Protein AF-F3KCN8-F1 (afdb_monomer_lite)

Foldseek 3Di:
DLVVLQVCCQVPVLVSLLVHQPFDPPQDDDDCVQDPCVLQPPADPPPRSSSSSLVCVLVVHNDDDDSDDPDDDDDDPPDPCPDLVNLVSQLVVLVVSLVSDPDPVSNVSSLQVNLVSLCVNLVVCVVVVNLVSNVVSNVSSVPDPNSCVCVVVVVSSD

Radius of gyration: 17.58 Å; chains: 1; bounding box: 43×34×42 Å

Sequence (158 aa):
MHESLSYSCQEKPLTALLVQNWLASCGGLFKNSSVGADFFIDVPKYFEWSWVAFKLCSAKKKLRFLDDATFKVNDTDGSLSKDRENTEAFIDFTTRMLEHSEDLGIQSGLKNRLGAAYHAAADQALQEGEKRRAWYYHLRSLNTFSNFKFLPFTRYLF

pLDDT: mean 88.45, std 11.95, range [44.38, 97.44]

Structure (mmCIF, N/CA/C/O backbone):
data_AF-F3KCN8-F1
#
_entry.id   AF-F3KCN8-F1
#
loop_
_atom_site.group_PD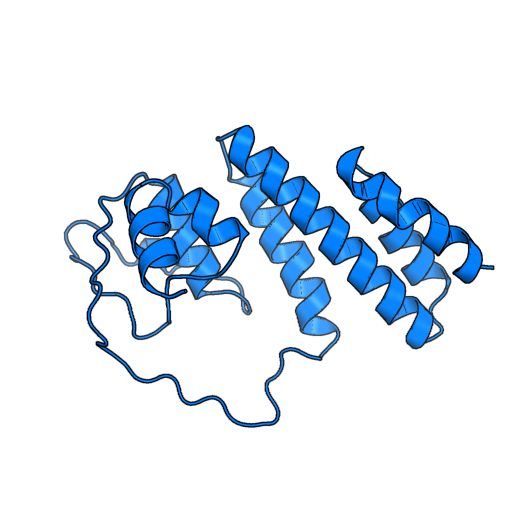B
_atom_site.id
_atom_site.type_symbol
_atom_site.label_atom_id
_atom_site.label_alt_id
_atom_site.label_comp_id
_atom_site.label_asym_id
_atom_site.label_entity_id
_atom_site.label_seq_id
_atom_site.pdbx_PDB_ins_code
_atom_site.Cartn_x
_atom_site.Cartn_y
_atom_site.Cartn_z
_atom_site.occupancy
_atom_site.B_iso_or_equiv
_atom_site.auth_seq_id
_atom_site.auth_comp_id
_atom_site.auth_asym_id
_atom_site.auth_atom_id
_atom_site.pdbx_PDB_model_num
ATOM 1 N N . MET A 1 1 ? -8.338 -22.095 5.655 1.00 45.69 1 MET A N 1
ATOM 2 C CA . MET A 1 1 ? -7.565 -20.837 5.511 1.00 45.69 1 MET A CA 1
ATOM 3 C C . MET A 1 1 ? -8.382 -19.580 5.870 1.00 45.69 1 MET A C 1
ATOM 5 O O . MET A 1 1 ? -7.791 -18.514 5.942 1.00 45.69 1 MET A O 1
ATOM 9 N N . HIS A 1 2 ? -9.700 -19.678 6.130 1.00 44.66 2 HIS A N 1
ATOM 10 C CA . HIS A 1 2 ? -10.549 -18.526 6.488 1.00 44.66 2 HIS A CA 1
ATOM 11 C C . HIS A 1 2 ? -10.437 -18.085 7.966 1.00 44.66 2 HIS A C 1
ATOM 13 O O . HIS A 1 2 ? -10.295 -16.891 8.213 1.00 44.66 2 HIS A O 1
ATOM 19 N N . GLU A 1 3 ? -10.372 -19.014 8.931 1.00 44.38 3 GLU A N 1
ATOM 20 C CA . GLU A 1 3 ? -10.266 -18.680 10.372 1.00 44.38 3 GLU A CA 1
ATOM 21 C C . GLU A 1 3 ? -9.037 -17.820 10.724 1.00 44.38 3 GLU A C 1
ATOM 23 O O . GLU A 1 3 ? -9.105 -16.928 11.569 1.00 44.38 3 GLU A O 1
ATOM 28 N N . SER A 1 4 ? -7.903 -18.034 10.047 1.00 56.12 4 SER A N 1
ATOM 29 C CA . SER A 1 4 ? -6.649 -17.333 10.360 1.00 56.12 4 SER A CA 1
ATOM 30 C C . SER A 1 4 ? -6.656 -15.849 9.976 1.00 56.12 4 SER A C 1
ATOM 32 O O . SER A 1 4 ? -5.943 -15.053 10.586 1.00 56.12 4 SER A O 1
ATOM 34 N N . LEU A 1 5 ? -7.445 -15.461 8.969 1.00 57.97 5 LEU A N 1
ATOM 35 C CA . LEU A 1 5 ? -7.530 -14.070 8.510 1.00 57.97 5 LEU A CA 1
ATOM 36 C C . LEU A 1 5 ? -8.434 -13.229 9.418 1.00 57.97 5 LEU A C 1
ATOM 38 O O . LEU A 1 5 ? -8.079 -12.094 9.733 1.00 57.97 5 LEU A O 1
ATOM 42 N N . SER A 1 6 ? -9.549 -13.797 9.887 1.00 59.38 6 SER A N 1
ATOM 43 C CA . SER A 1 6 ? -10.501 -13.121 10.780 1.00 59.38 6 SER A CA 1
ATOM 44 C C . SER A 1 6 ? -9.851 -12.743 12.119 1.00 59.38 6 SER A C 1
ATOM 46 O O . SER A 1 6 ? -9.880 -11.579 12.534 1.00 59.38 6 SER A O 1
ATOM 48 N N . TYR A 1 7 ? -9.125 -13.689 12.729 1.00 58.56 7 TYR A N 1
ATOM 49 C CA . TYR A 1 7 ? -8.406 -13.462 13.987 1.00 58.56 7 TYR A CA 1
ATOM 50 C C . TYR A 1 7 ? -7.289 -12.412 13.837 1.00 58.56 7 TYR A C 1
ATOM 52 O O . TYR A 1 7 ? -7.132 -11.521 14.673 1.00 58.56 7 TYR A O 1
ATOM 60 N N . SER A 1 8 ? -6.562 -12.443 12.712 1.00 75.38 8 SER A N 1
ATOM 61 C CA . SER A 1 8 ? -5.519 -11.456 12.407 1.00 75.38 8 SER A CA 1
ATOM 62 C C . SER A 1 8 ? -6.077 -10.039 12.212 1.00 75.38 8 SER A C 1
ATOM 64 O O . SER A 1 8 ? -5.460 -9.075 12.672 1.00 75.38 8 SER A O 1
ATOM 66 N N . CYS A 1 9 ? -7.249 -9.899 11.581 1.00 86.00 9 CYS A N 1
ATOM 67 C CA . CYS A 1 9 ? -7.885 -8.599 11.359 1.00 86.00 9 CYS A CA 1
ATOM 68 C C . CYS A 1 9 ? -8.370 -7.958 12.664 1.00 86.00 9 CYS A C 1
ATOM 70 O O . CYS A 1 9 ? -8.218 -6.752 12.844 1.00 86.00 9 CYS A O 1
ATOM 72 N N . GLN A 1 10 ? -8.919 -8.746 13.593 1.00 91.69 10 GLN A N 1
ATOM 73 C CA . GLN A 1 10 ? -9.441 -8.213 14.852 1.00 91.69 10 GLN A CA 1
ATOM 74 C C . GLN A 1 10 ? -8.337 -7.683 15.781 1.00 91.69 10 GLN A C 1
ATOM 76 O O . GLN A 1 10 ? -8.564 -6.687 16.473 1.00 91.69 10 GLN A O 1
ATOM 81 N N . GLU A 1 11 ? -7.162 -8.319 15.795 1.00 90.75 11 GLU A N 1
ATOM 82 C CA . GLU A 1 11 ? -6.027 -7.905 16.631 1.00 90.75 11 GLU A CA 1
ATOM 83 C C . GLU A 1 11 ? -5.155 -6.832 15.971 1.00 90.75 11 GLU A C 1
ATOM 85 O O . GLU A 1 11 ? -4.712 -5.892 16.634 1.00 90.75 11 GLU A O 1
ATOM 90 N N . LYS A 1 12 ? -4.879 -6.973 14.668 1.00 92.50 12 LYS A N 1
ATOM 91 C CA . LYS A 1 12 ? -3.932 -6.126 13.927 1.00 92.50 12 LYS A CA 1
ATOM 92 C C . LYS A 1 12 ? -4.506 -5.715 12.563 1.00 92.50 12 LYS A C 1
ATOM 94 O O . LYS A 1 12 ? -3.930 -6.059 11.527 1.00 92.50 12 LYS A O 1
ATOM 99 N N . PRO A 1 13 ? -5.599 -4.930 12.531 1.00 94.12 13 PRO A N 1
ATOM 100 C CA . PRO A 1 13 ? -6.314 -4.605 11.294 1.00 94.12 13 PRO A CA 1
ATOM 101 C C . PRO A 1 13 ? -5.433 -3.861 10.285 1.00 94.12 13 PRO A C 1
ATOM 103 O O . PRO A 1 13 ? -5.475 -4.142 9.088 1.00 94.12 13 PRO A O 1
ATOM 106 N N . LEU A 1 14 ? -4.577 -2.952 10.758 1.00 93.00 14 LEU A N 1
ATOM 107 C CA . LEU A 1 14 ? -3.680 -2.200 9.885 1.00 93.00 14 LEU A CA 1
ATOM 108 C C . LEU A 1 14 ? -2.578 -3.085 9.285 1.00 93.00 14 LEU A C 1
ATOM 110 O O . LEU A 1 14 ? -2.239 -2.931 8.118 1.00 93.00 14 LEU A O 1
ATOM 114 N N . THR A 1 15 ? -2.059 -4.058 10.040 1.00 92.81 15 THR A N 1
ATOM 115 C CA . THR A 1 15 ? -1.111 -5.051 9.508 1.00 92.81 15 THR A CA 1
ATOM 116 C C . THR A 1 15 ? -1.789 -5.977 8.503 1.00 92.81 15 THR A C 1
ATOM 118 O O . THR A 1 15 ? -1.230 -6.222 7.437 1.00 92.81 15 THR A O 1
ATOM 121 N N . ALA A 1 16 ? -3.004 -6.447 8.796 1.00 93.25 16 ALA A N 1
ATOM 122 C CA . ALA A 1 16 ? -3.782 -7.271 7.874 1.00 93.25 16 ALA A CA 1
ATOM 123 C C . ALA A 1 16 ? -4.058 -6.538 6.548 1.00 93.25 16 ALA A C 1
ATOM 125 O O . ALA A 1 16 ? -3.932 -7.136 5.480 1.00 93.25 16 ALA A O 1
ATOM 126 N N . LEU A 1 17 ? -4.316 -5.223 6.605 1.00 93.25 17 LEU A N 1
ATOM 127 C CA . LEU A 1 17 ? -4.511 -4.368 5.426 1.00 93.25 17 LEU A CA 1
ATOM 128 C C . LEU A 1 17 ? -3.286 -4.334 4.494 1.00 93.25 17 LEU A C 1
ATOM 130 O O . LEU A 1 17 ? -3.415 -4.179 3.275 1.00 93.25 17 LEU A O 1
ATOM 134 N N . LEU A 1 18 ? -2.079 -4.490 5.052 1.00 90.44 18 LEU A N 1
ATOM 135 C CA . LEU A 1 18 ? -0.852 -4.553 4.256 1.00 90.44 18 LEU A CA 1
ATOM 136 C C . LEU A 1 18 ? -0.759 -5.828 3.415 1.00 90.44 18 LEU A C 1
ATOM 138 O O . LEU A 1 18 ? -0.062 -5.812 2.401 1.00 90.44 18 LEU A O 1
ATOM 142 N N . VAL A 1 19 ? -1.460 -6.889 3.815 1.00 88.81 19 VAL A N 1
ATOM 143 C CA . VAL A 1 19 ? -1.506 -8.169 3.103 1.00 88.81 19 VAL A CA 1
ATOM 144 C C . VAL A 1 19 ? -2.655 -8.174 2.104 1.00 88.81 19 VAL A C 1
ATOM 146 O O . VAL A 1 19 ? -2.435 -8.409 0.920 1.00 88.81 19 VAL A O 1
ATOM 149 N N . GLN A 1 20 ? -3.870 -7.865 2.559 1.00 86.88 20 GLN A N 1
ATOM 150 C CA . GLN A 1 20 ? -5.046 -7.794 1.697 1.00 86.88 20 GLN A CA 1
ATOM 151 C C . GLN A 1 20 ? -6.047 -6.759 2.200 1.00 86.88 2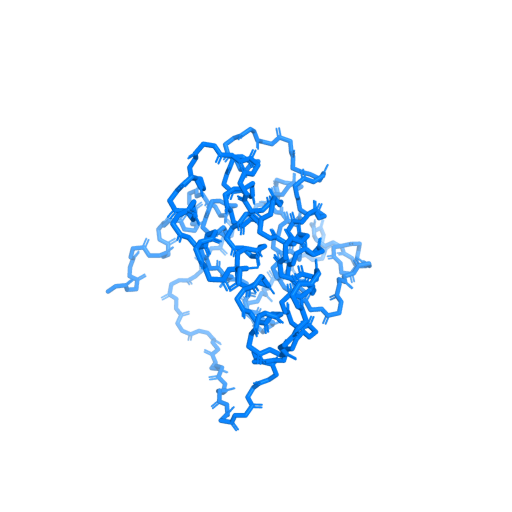0 GLN A C 1
ATOM 153 O O . GLN A 1 20 ? -6.141 -6.496 3.399 1.00 86.88 20 GLN A O 1
ATOM 158 N N . ASN A 1 21 ? -6.848 -6.210 1.286 1.00 90.50 21 ASN A N 1
ATOM 159 C CA . ASN A 1 21 ? -7.992 -5.410 1.696 1.00 90.50 21 ASN A CA 1
ATOM 160 C C . ASN A 1 21 ? -9.025 -6.305 2.394 1.00 90.50 21 ASN A C 1
ATOM 162 O O . ASN A 1 21 ? -9.493 -7.283 1.816 1.00 90.50 21 ASN A O 1
ATOM 166 N N . TRP A 1 22 ? -9.380 -5.956 3.627 1.00 92.31 22 TRP A N 1
ATOM 167 C CA . TRP A 1 22 ? -10.423 -6.632 4.400 1.00 92.31 22 TRP A CA 1
ATOM 168 C C . TRP A 1 22 ? -11.740 -5.848 4.437 1.00 92.31 22 TRP A C 1
ATOM 170 O O . TRP A 1 22 ? -12.749 -6.391 4.878 1.00 92.31 22 TRP A O 1
ATOM 180 N N . LEU A 1 23 ? -11.767 -4.592 3.973 1.00 93.81 23 LEU A N 1
ATOM 181 C CA . LEU A 1 23 ? -12.988 -3.794 3.887 1.00 93.81 23 LEU A CA 1
ATOM 182 C C . LEU A 1 23 ? -13.527 -3.839 2.458 1.00 93.81 23 LEU A C 1
ATOM 184 O O . LEU A 1 23 ? -13.088 -3.092 1.584 1.00 93.81 23 LEU A O 1
ATOM 188 N N . ALA A 1 24 ? -14.480 -4.731 2.210 1.00 90.69 24 ALA A N 1
ATOM 189 C CA . ALA A 1 24 ? -15.239 -4.707 0.966 1.00 90.69 24 ALA A CA 1
ATOM 190 C C . ALA A 1 24 ? -16.185 -3.495 0.937 1.00 90.69 24 ALA A C 1
ATOM 192 O O . ALA A 1 24 ? -16.671 -3.059 1.982 1.00 90.69 24 ALA A O 1
ATOM 193 N N . SER A 1 25 ? -16.507 -3.002 -0.260 1.00 88.44 25 SER A N 1
ATOM 194 C CA . SER A 1 25 ? -17.385 -1.836 -0.451 1.00 88.44 25 SER A CA 1
ATOM 195 C C . SER A 1 25 ? -18.765 -1.982 0.191 1.00 88.44 25 SER A C 1
ATOM 197 O O . SER A 1 25 ? -19.313 -1.029 0.732 1.00 88.44 25 SER A O 1
ATOM 199 N N . CYS A 1 26 ? -19.305 -3.199 0.176 1.00 88.25 26 CYS A N 1
ATOM 200 C CA . CYS A 1 26 ? -20.577 -3.562 0.796 1.00 88.25 26 CYS A CA 1
ATOM 201 C C . CYS A 1 26 ? -20.423 -4.256 2.160 1.00 88.25 26 CYS A C 1
ATOM 203 O O . CYS A 1 26 ? -21.422 -4.619 2.771 1.00 88.25 26 CYS A O 1
ATOM 205 N N . GLY A 1 27 ? -19.191 -4.453 2.642 1.00 88.62 27 GLY A N 1
ATOM 206 C CA . GLY A 1 27 ? -18.910 -5.230 3.854 1.00 88.62 27 GLY A CA 1
ATOM 207 C C . GLY A 1 27 ? -18.861 -4.412 5.147 1.00 88.62 27 GLY A C 1
ATOM 208 O O . GLY A 1 27 ? -18.652 -4.978 6.216 1.00 88.62 27 GLY A O 1
ATOM 209 N N . GLY A 1 28 ? -19.004 -3.086 5.069 1.00 92.00 28 GLY A N 1
ATOM 210 C CA . GLY A 1 28 ? -18.887 -2.186 6.217 1.00 92.00 28 GLY A CA 1
ATOM 211 C C . GLY A 1 28 ? -20.232 -1.671 6.729 1.00 92.00 28 GLY A C 1
ATOM 212 O O . GLY A 1 28 ? -21.025 -1.128 5.964 1.00 92.00 28 GLY A O 1
ATOM 213 N N . LEU A 1 29 ? -20.449 -1.754 8.046 1.00 94.62 29 LEU A N 1
ATOM 214 C CA . LEU A 1 29 ? -21.508 -1.024 8.750 1.00 94.62 29 LEU A CA 1
ATOM 215 C C . LEU A 1 29 ? -20.886 -0.012 9.712 1.00 94.62 29 LEU A C 1
ATOM 217 O O . LEU A 1 29 ? -20.046 -0.355 10.546 1.00 94.62 29 LEU A O 1
ATOM 221 N N . PHE A 1 30 ? -21.329 1.240 9.618 1.00 96.06 30 PHE A N 1
ATOM 222 C CA . PHE A 1 30 ? -20.728 2.357 10.339 1.00 96.06 30 PHE A CA 1
ATOM 223 C C . PHE A 1 30 ? -21.747 3.037 11.250 1.00 96.06 30 PHE A C 1
ATOM 225 O O . PHE A 1 30 ? -22.860 3.364 10.842 1.00 96.06 30 PHE A O 1
ATOM 232 N N . LYS A 1 31 ? -21.356 3.293 12.502 1.00 96.44 31 LYS A N 1
ATOM 233 C CA . LYS A 1 31 ? -22.141 4.149 13.399 1.00 96.44 31 LYS A CA 1
ATOM 234 C C . LYS A 1 31 ? -21.864 5.607 13.048 1.00 96.44 31 LYS A C 1
ATOM 236 O O . LYS A 1 31 ? -20.745 6.066 13.270 1.00 96.44 31 LYS A O 1
ATOM 241 N N . ASN A 1 32 ? -22.883 6.337 12.593 1.00 94.50 32 ASN A N 1
ATOM 242 C CA . ASN A 1 32 ? -22.759 7.752 12.212 1.00 94.50 32 ASN A CA 1
ATOM 243 C C . ASN A 1 32 ? -22.206 8.634 13.352 1.00 94.50 32 ASN A C 1
ATOM 245 O O . ASN A 1 32 ? -21.450 9.567 13.122 1.00 94.50 32 ASN A O 1
ATOM 249 N N . SER A 1 33 ? -22.502 8.291 14.611 1.00 96.19 33 SER A N 1
ATOM 250 C CA . SER A 1 33 ? -21.955 8.994 15.781 1.00 96.19 33 SER A CA 1
ATOM 251 C C . SER A 1 33 ? -20.443 8.818 15.988 1.00 96.19 33 SER A C 1
ATOM 253 O O . SER A 1 33 ? -19.866 9.483 16.842 1.00 96.19 33 SER A O 1
ATOM 255 N N . SER A 1 34 ? -19.792 7.908 15.256 1.00 96.94 34 SER A N 1
ATOM 256 C CA . SER A 1 34 ? -18.367 7.590 15.407 1.00 96.94 34 SER A CA 1
ATOM 257 C C . SER A 1 34 ? -17.568 7.733 14.112 1.00 96.94 34 SER A C 1
ATOM 259 O O . SER A 1 34 ? -16.400 8.127 14.166 1.00 96.94 34 SER A O 1
ATOM 261 N N . VAL A 1 35 ? -18.173 7.414 12.969 1.00 97.44 35 VAL A N 1
ATOM 262 C CA . VAL A 1 35 ? -17.566 7.492 11.637 1.00 97.44 35 VAL A CA 1
ATOM 263 C C . VAL A 1 35 ? -18.427 8.430 10.799 1.00 97.44 35 VAL A C 1
ATOM 265 O O . VAL A 1 35 ? -19.517 8.047 10.377 1.00 97.44 35 VAL A O 1
ATOM 268 N N . GLY A 1 36 ? -17.951 9.662 10.626 1.00 96.19 36 GLY A N 1
ATOM 269 C CA . GLY A 1 36 ? -18.616 10.685 9.827 1.00 96.19 36 GLY A CA 1
ATOM 270 C C . GLY A 1 36 ? -18.233 10.625 8.347 1.00 96.19 36 GLY A C 1
ATOM 271 O O . GLY A 1 36 ? -17.430 9.792 7.913 1.00 96.19 36 GLY A O 1
ATOM 272 N N . ALA A 1 37 ? -18.814 11.538 7.566 1.00 95.69 37 ALA A N 1
ATOM 273 C CA . ALA A 1 37 ? -18.583 11.640 6.125 1.00 95.69 37 ALA A CA 1
ATOM 274 C C . ALA A 1 37 ? -17.121 11.966 5.762 1.00 95.69 37 ALA A C 1
ATOM 276 O O . ALA A 1 37 ? -16.660 11.598 4.688 1.00 95.69 37 ALA A O 1
ATOM 277 N N . ASP A 1 38 ? -16.366 12.581 6.669 1.00 95.50 38 ASP A N 1
ATOM 278 C CA . ASP A 1 38 ? -14.936 12.891 6.558 1.00 95.50 38 ASP A CA 1
ATOM 279 C C . ASP A 1 38 ? -14.060 11.660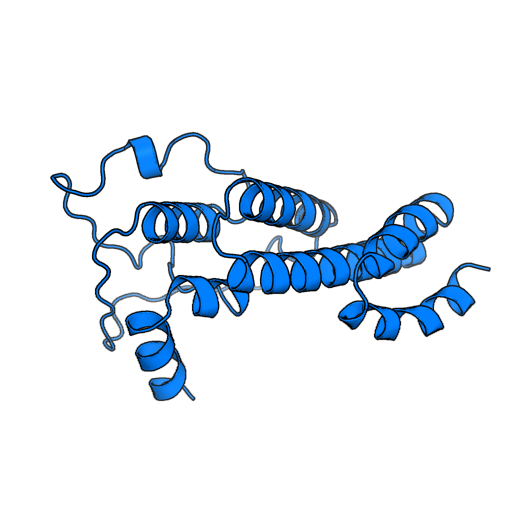 6.244 1.00 95.50 38 ASP A C 1
ATOM 281 O O . ASP A 1 38 ? -13.077 11.741 5.498 1.00 95.50 38 ASP A O 1
ATOM 285 N N . PHE A 1 39 ? -14.464 10.469 6.696 1.00 95.94 39 PHE A N 1
ATOM 286 C CA . PHE A 1 39 ? -13.789 9.215 6.339 1.00 95.94 39 PHE A CA 1
ATOM 287 C C . PHE A 1 39 ? -13.962 8.821 4.868 1.00 95.94 39 PHE A C 1
ATOM 289 O O . PHE A 1 39 ? -13.197 7.997 4.373 1.00 95.94 39 PHE A O 1
ATOM 296 N N . PHE A 1 40 ? -14.868 9.461 4.138 1.00 94.94 40 PHE A N 1
ATOM 297 C CA . PHE A 1 40 ? -15.185 9.173 2.739 1.00 94.94 40 PHE A CA 1
ATOM 298 C C . PHE A 1 40 ? -14.883 10.353 1.802 1.00 94.94 40 PHE A C 1
ATOM 300 O O . PHE A 1 40 ? -15.150 10.271 0.609 1.00 94.94 40 PHE A O 1
ATOM 307 N N . ILE A 1 41 ? -14.280 11.427 2.321 1.00 93.69 41 ILE A N 1
ATOM 308 C CA . ILE A 1 41 ? -13.769 12.555 1.528 1.00 93.69 41 ILE A CA 1
ATOM 309 C C . ILE A 1 41 ? -12.322 12.267 1.074 1.00 93.69 41 ILE A C 1
ATOM 311 O O . ILE A 1 41 ? -11.588 11.521 1.741 1.00 93.69 41 ILE A O 1
ATOM 315 N N . ASP A 1 42 ? -11.932 12.829 -0.077 1.00 89.56 42 ASP A N 1
ATOM 316 C CA . ASP A 1 42 ? -10.600 12.735 -0.707 1.00 89.56 42 ASP A CA 1
ATOM 317 C C . ASP A 1 42 ? -10.092 11.304 -0.922 1.00 89.56 42 ASP A C 1
ATOM 319 O O . ASP A 1 42 ? -8.898 10.997 -0.783 1.00 89.56 42 ASP A O 1
ATOM 323 N N . VAL A 1 43 ? -11.025 10.407 -1.232 1.00 91.50 43 VAL A N 1
ATOM 324 C CA . VAL A 1 43 ? -10.746 9.003 -1.514 1.00 91.50 43 VAL A CA 1
ATOM 325 C C . VAL A 1 43 ? -10.124 8.885 -2.917 1.00 91.50 43 VAL A C 1
ATOM 327 O O . VAL A 1 43 ? -10.621 9.510 -3.855 1.00 91.50 43 VAL A O 1
ATOM 330 N N . PRO A 1 44 ? -9.016 8.138 -3.080 1.00 89.50 44 PRO A N 1
ATOM 331 C CA . PRO A 1 44 ? -8.379 7.954 -4.382 1.00 89.50 44 PRO A CA 1
ATOM 332 C C . PRO A 1 44 ? -9.289 7.195 -5.354 1.00 89.50 44 PRO A C 1
ATOM 334 O O . PRO A 1 44 ? -10.032 6.317 -4.933 1.00 89.50 44 PRO A O 1
ATOM 337 N N . LYS A 1 45 ? -9.161 7.470 -6.661 1.00 86.38 45 LYS A N 1
ATOM 338 C CA . LYS A 1 45 ? -9.920 6.796 -7.739 1.00 86.38 45 LYS A CA 1
ATOM 339 C C . LYS A 1 45 ? -9.827 5.263 -7.680 1.00 86.38 45 LYS A C 1
ATOM 341 O O . LYS A 1 45 ? -10.763 4.569 -8.059 1.00 86.38 45 LYS A O 1
ATOM 346 N N . TYR A 1 46 ? -8.688 4.740 -7.228 1.00 89.19 46 TYR A N 1
ATOM 347 C CA . TYR A 1 46 ? -8.449 3.312 -7.028 1.00 89.19 46 TYR A CA 1
ATOM 348 C C . TYR A 1 46 ? -8.127 3.037 -5.562 1.00 89.19 46 TYR A C 1
ATOM 350 O O . TYR A 1 46 ? -7.585 3.894 -4.869 1.00 89.19 46 TYR A O 1
ATOM 358 N N . PHE A 1 47 ? -8.406 1.814 -5.102 1.00 91.69 47 PHE A N 1
ATOM 359 C CA . PHE A 1 47 ? -8.156 1.381 -3.717 1.00 91.69 47 PHE A CA 1
ATOM 360 C C . PHE A 1 47 ? -8.940 2.174 -2.662 1.00 91.69 47 PHE A C 1
ATOM 362 O O . PHE A 1 47 ? -8.525 2.258 -1.506 1.00 91.69 47 PHE A O 1
ATOM 369 N N . GLU A 1 48 ? -10.105 2.697 -3.049 1.00 93.44 48 GLU A N 1
ATOM 370 C CA . GLU A 1 48 ? -10.999 3.507 -2.220 1.00 93.44 48 GLU A CA 1
ATOM 371 C C . GLU A 1 48 ? -11.207 2.918 -0.821 1.00 93.44 48 GLU A C 1
ATOM 373 O O . GLU A 1 48 ? -10.959 3.556 0.201 1.00 93.44 48 GLU A O 1
ATOM 378 N N . TRP A 1 49 ? -11.605 1.650 -0.768 1.00 94.75 49 TRP A N 1
ATOM 379 C CA . TRP A 1 49 ? -11.950 0.986 0.484 1.00 94.75 49 TRP A CA 1
ATOM 380 C C . TRP A 1 49 ? -10.731 0.607 1.317 1.00 94.75 49 TRP A C 1
ATOM 382 O O . TRP A 1 49 ? -10.800 0.652 2.544 1.00 94.75 49 TRP A O 1
ATOM 392 N N . SER A 1 50 ? -9.588 0.352 0.677 1.00 95.12 50 SER A N 1
ATOM 393 C CA . SER A 1 50 ? -8.312 0.219 1.382 1.00 95.12 50 SER A CA 1
ATOM 394 C C . SER A 1 50 ? -7.910 1.546 2.034 1.00 95.12 50 SER A C 1
ATOM 396 O O . SER A 1 50 ? -7.408 1.554 3.156 1.00 95.12 50 SER A O 1
ATOM 398 N N . TRP A 1 51 ? -8.166 2.678 1.369 1.00 96.00 51 TRP A N 1
ATOM 399 C CA . TRP A 1 51 ? -7.922 4.010 1.925 1.00 96.00 51 TRP A CA 1
ATOM 400 C C . TRP A 1 51 ? -8.848 4.318 3.104 1.00 96.00 51 TRP A C 1
ATOM 402 O O . TRP A 1 51 ? -8.389 4.784 4.146 1.00 96.00 51 TRP A O 1
ATOM 412 N N . VAL A 1 52 ? -10.140 4.004 2.988 1.00 96.56 52 VAL A N 1
ATOM 413 C CA . VAL A 1 52 ? -11.092 4.141 4.102 1.00 96.56 52 VAL A CA 1
ATOM 414 C C . VAL A 1 52 ? -10.669 3.261 5.284 1.00 96.56 52 VAL A C 1
ATOM 416 O O . VAL A 1 52 ? -10.596 3.750 6.411 1.00 96.56 52 VAL A O 1
ATOM 419 N N . ALA A 1 53 ? -10.315 1.995 5.040 1.00 96.56 53 ALA A N 1
ATOM 420 C CA . ALA A 1 53 ? -9.819 1.078 6.066 1.00 96.56 53 ALA A CA 1
ATOM 421 C C . ALA A 1 53 ? -8.569 1.625 6.771 1.00 96.56 53 ALA A C 1
ATOM 423 O O . ALA A 1 53 ? -8.489 1.597 8.003 1.00 96.56 53 ALA A O 1
ATOM 424 N N . PHE A 1 54 ? -7.628 2.183 6.003 1.00 96.31 54 PHE A N 1
ATOM 425 C CA . PHE A 1 54 ? -6.448 2.855 6.534 1.00 96.31 54 PHE A CA 1
ATOM 426 C C . PHE A 1 54 ? -6.831 4.037 7.429 1.00 96.31 54 PHE A C 1
ATOM 428 O O . PHE A 1 54 ? -6.430 4.059 8.590 1.00 96.31 54 PHE A O 1
ATOM 435 N N . LYS A 1 55 ? -7.667 4.971 6.948 1.00 96.06 55 LYS A N 1
ATOM 436 C CA . LYS A 1 55 ? -8.112 6.134 7.737 1.00 96.06 55 LYS A CA 1
ATOM 437 C C . LYS A 1 55 ? -8.786 5.715 9.046 1.00 96.06 55 LYS A C 1
ATOM 439 O O . LYS A 1 55 ? -8.491 6.287 10.094 1.00 96.06 55 LYS A O 1
ATOM 444 N N . LEU A 1 56 ? -9.649 4.697 9.015 1.00 96.75 56 LEU A N 1
ATOM 445 C CA . LEU A 1 56 ? -10.316 4.166 10.210 1.00 96.75 56 LEU A CA 1
ATOM 446 C C . LEU A 1 56 ? -9.315 3.611 11.235 1.00 96.75 56 LEU A C 1
ATOM 448 O O . LEU A 1 56 ? -9.447 3.886 12.431 1.00 96.75 56 LEU A O 1
ATOM 452 N N . CYS A 1 57 ? -8.309 2.863 10.770 1.00 95.62 57 CYS A N 1
ATOM 453 C CA . CYS A 1 57 ? -7.250 2.325 11.624 1.00 95.62 57 CYS A CA 1
ATOM 454 C C . CYS A 1 57 ? -6.365 3.431 12.204 1.00 95.62 57 CYS A C 1
ATOM 456 O O . CYS A 1 57 ? -6.130 3.449 13.411 1.00 95.62 57 CYS A O 1
ATOM 458 N N . SER A 1 58 ? -5.913 4.370 11.370 1.00 94.00 58 SER A N 1
ATOM 459 C CA . SER A 1 58 ? -5.058 5.489 11.779 1.00 94.00 58 SER A CA 1
ATOM 460 C C . SER A 1 58 ? -5.760 6.394 12.793 1.00 94.00 58 SER A C 1
ATOM 462 O O . SER A 1 58 ? -5.161 6.803 13.783 1.00 94.00 58 SER A O 1
ATOM 464 N N . ALA A 1 59 ? -7.071 6.606 12.636 1.00 94.88 59 ALA A N 1
ATOM 465 C CA . ALA A 1 59 ? -7.903 7.315 13.608 1.00 94.88 59 ALA A CA 1
ATOM 466 C C . ALA A 1 59 ? -8.270 6.478 14.853 1.00 94.88 59 ALA A C 1
ATOM 468 O O . ALA A 1 59 ? -9.095 6.910 15.662 1.00 94.88 59 ALA A O 1
ATOM 469 N N . LYS A 1 60 ? -7.701 5.271 15.003 1.00 94.50 60 LYS A N 1
ATOM 470 C CA . LYS A 1 60 ? -7.904 4.345 16.131 1.00 94.50 60 LYS A CA 1
ATOM 471 C C . LYS A 1 60 ? -9.386 4.068 16.419 1.00 94.50 60 LYS A C 1
ATOM 473 O O . LYS A 1 60 ? -9.800 3.953 17.577 1.00 94.50 60 LYS A O 1
ATOM 478 N N . LYS A 1 61 ? -10.214 3.978 15.369 1.00 96.31 61 LYS A N 1
ATOM 479 C CA . LYS A 1 61 ? -11.636 3.644 15.517 1.00 96.31 61 LYS A CA 1
ATOM 480 C C . LYS A 1 61 ? -11.787 2.224 16.060 1.00 96.31 61 LYS A C 1
ATOM 482 O O . LYS A 1 61 ? -10.970 1.344 15.804 1.00 96.31 61 LYS A O 1
ATOM 487 N N . LYS A 1 62 ? -12.859 1.990 16.820 1.00 95.31 62 LYS A N 1
ATOM 488 C CA . LYS A 1 62 ? -13.177 0.657 17.346 1.00 95.31 62 LYS A CA 1
ATOM 489 C C . LYS A 1 62 ? -13.769 -0.193 16.228 1.00 95.31 62 LYS A C 1
ATOM 491 O O . LYS A 1 62 ? -14.903 0.044 15.820 1.00 95.31 62 LYS A O 1
ATOM 496 N N . LEU A 1 63 ? -13.003 -1.174 15.762 1.00 95.12 63 LEU A N 1
ATOM 497 C CA . LEU A 1 63 ? -13.399 -2.087 14.693 1.00 95.12 63 LEU A CA 1
ATOM 498 C C . LEU A 1 63 ? -13.846 -3.434 15.267 1.00 95.12 63 LEU A C 1
ATOM 500 O O . LEU A 1 63 ? -13.239 -3.965 16.203 1.00 95.12 63 LEU A O 1
ATOM 504 N N . ARG A 1 64 ? -14.919 -3.980 14.693 1.00 94.31 64 ARG A N 1
ATOM 505 C CA . ARG A 1 64 ? -15.404 -5.334 14.955 1.00 94.31 64 ARG A CA 1
ATOM 506 C C . ARG A 1 64 ? -15.577 -6.053 13.631 1.00 94.31 64 ARG A C 1
ATOM 508 O O . ARG A 1 64 ? -16.195 -5.505 12.723 1.00 94.31 64 ARG A O 1
ATOM 515 N N . PHE A 1 65 ? -15.026 -7.254 13.563 1.00 92.94 65 PHE A N 1
ATOM 516 C CA . PHE A 1 65 ? -15.117 -8.130 12.406 1.00 92.94 65 PHE A CA 1
ATOM 517 C C . PHE A 1 65 ? -16.120 -9.236 12.719 1.00 92.94 65 PHE A C 1
ATOM 519 O O . PHE A 1 65 ? -16.098 -9.795 13.815 1.00 92.94 65 PHE A O 1
ATOM 526 N N . LEU A 1 66 ? -17.026 -9.495 11.780 1.00 90.88 66 LEU A N 1
ATOM 527 C CA . LEU A 1 66 ? -17.958 -10.614 11.853 1.00 90.88 66 LEU A CA 1
ATOM 528 C C . LEU A 1 66 ? -17.388 -11.753 11.016 1.00 90.88 66 LEU A C 1
ATOM 530 O O . LEU A 1 66 ? -16.944 -11.514 9.894 1.00 90.88 66 LEU A O 1
ATOM 534 N N . ASP A 1 67 ? -17.419 -12.967 11.558 1.00 88.00 67 ASP A N 1
ATOM 535 C CA . ASP A 1 67 ? -16.953 -14.175 10.863 1.00 88.00 67 ASP A CA 1
ATOM 536 C C . ASP A 1 67 ? -18.076 -14.863 10.065 1.00 88.00 67 ASP A C 1
ATOM 538 O O . ASP A 1 67 ? -17.967 -16.012 9.650 1.00 88.00 67 ASP A O 1
ATOM 542 N N . ASP A 1 68 ? -19.174 -14.138 9.844 1.00 88.56 68 ASP A N 1
ATOM 543 C CA . ASP A 1 68 ? -20.330 -14.598 9.089 1.00 88.56 68 ASP A CA 1
ATOM 544 C C . ASP A 1 68 ? -20.277 -14.087 7.646 1.00 88.56 68 ASP A C 1
ATOM 546 O O . ASP A 1 68 ? -19.939 -12.930 7.367 1.00 88.56 68 ASP A O 1
ATOM 550 N N . ALA A 1 69 ? -20.688 -14.937 6.705 1.00 87.25 69 ALA A N 1
ATOM 551 C CA . ALA A 1 69 ? -20.866 -14.540 5.316 1.00 87.25 69 ALA A CA 1
ATOM 552 C C . ALA A 1 69 ? -22.066 -13.582 5.194 1.00 87.25 69 ALA A C 1
ATOM 554 O O . ALA A 1 69 ? -23.219 -14.005 5.146 1.00 87.25 69 ALA A O 1
ATOM 555 N N . THR A 1 70 ? -21.788 -12.279 5.152 1.00 89.12 70 THR A N 1
ATOM 556 C CA . THR A 1 70 ? -22.814 -11.218 5.160 1.00 89.12 70 THR A CA 1
ATOM 557 C C . THR A 1 70 ? -23.070 -10.588 3.792 1.00 89.12 70 THR A C 1
ATOM 559 O O . THR A 1 70 ? -24.069 -9.896 3.609 1.00 89.12 70 THR A O 1
ATOM 562 N N . PHE A 1 71 ? -22.203 -10.837 2.811 1.00 87.25 71 PHE A N 1
ATOM 563 C CA . PHE A 1 71 ? -22.341 -10.327 1.449 1.00 87.25 71 PHE A CA 1
ATOM 564 C C . PHE A 1 71 ? -21.718 -11.289 0.434 1.00 87.25 71 PHE A C 1
ATOM 566 O O . PHE A 1 71 ? -20.891 -12.137 0.771 1.00 87.25 71 PHE A O 1
ATOM 573 N N . LYS A 1 72 ? -22.105 -11.133 -0.835 1.00 86.81 72 LYS A N 1
ATOM 574 C CA . LYS A 1 72 ? -21.521 -11.844 -1.973 1.00 86.81 72 LYS A CA 1
ATOM 575 C C . LYS A 1 72 ? -20.884 -10.831 -2.913 1.00 86.81 72 LYS A C 1
ATOM 577 O O . LYS A 1 72 ? -21.558 -9.916 -3.378 1.00 86.81 72 LYS A O 1
ATOM 582 N N . VAL A 1 73 ? -19.605 -11.021 -3.214 1.00 81.62 73 VAL A N 1
ATOM 583 C CA . VAL A 1 73 ? -18.918 -10.276 -4.273 1.00 81.62 73 VAL A CA 1
ATOM 584 C C . VAL A 1 73 ? -19.031 -11.088 -5.555 1.00 81.62 73 VAL A C 1
ATOM 586 O O . VAL A 1 73 ? -18.706 -12.274 -5.566 1.00 81.62 73 VAL A O 1
ATOM 589 N N . ASN A 1 74 ? -19.525 -10.462 -6.619 1.00 80.38 74 ASN A N 1
ATOM 590 C CA . ASN A 1 74 ? -19.478 -11.051 -7.950 1.00 80.38 74 ASN A CA 1
ATOM 591 C C . ASN A 1 74 ? -18.200 -10.555 -8.624 1.00 80.38 74 ASN A C 1
ATOM 593 O O . ASN A 1 74 ? -18.025 -9.348 -8.776 1.00 80.38 74 ASN A O 1
ATOM 597 N N . ASP A 1 75 ? -17.323 -11.483 -8.990 1.00 71.25 75 ASP A N 1
ATOM 598 C CA . ASP A 1 75 ? -16.147 -11.208 -9.808 1.00 71.25 75 ASP A CA 1
ATOM 599 C C . ASP A 1 75 ? -16.462 -11.643 -11.242 1.00 71.25 75 ASP A C 1
ATOM 601 O O . ASP A 1 75 ? -16.964 -12.749 -11.462 1.00 71.25 75 ASP A O 1
ATOM 605 N N . THR A 1 76 ? -16.258 -10.751 -12.203 1.00 71.25 76 THR A N 1
ATOM 606 C CA . THR A 1 76 ? -16.496 -11.015 -13.626 1.00 71.25 76 THR A CA 1
ATOM 607 C C . THR A 1 76 ? -15.179 -10.912 -14.369 1.00 71.25 76 THR A C 1
ATOM 609 O O . THR A 1 76 ? -14.446 -9.938 -14.184 1.00 71.25 76 THR A O 1
ATOM 612 N N . ASP A 1 77 ? -14.908 -11.879 -15.245 1.00 55.12 77 ASP A N 1
ATOM 613 C CA . ASP A 1 77 ? -13.709 -11.878 -16.080 1.00 55.12 77 ASP A CA 1
ATOM 614 C C . ASP A 1 77 ? -13.609 -10.575 -16.891 1.00 55.12 77 ASP A C 1
ATOM 616 O O . ASP A 1 77 ? -14.537 -10.198 -17.606 1.00 55.12 77 ASP A O 1
ATOM 620 N N . GLY A 1 78 ? -12.473 -9.880 -16.762 1.00 55.50 78 GLY A N 1
ATOM 621 C CA . GLY A 1 78 ? -12.230 -8.572 -17.387 1.00 55.50 78 GLY A CA 1
ATOM 622 C C . GLY A 1 78 ? -12.012 -7.412 -16.411 1.00 55.50 78 GLY A C 1
ATOM 623 O O . GLY A 1 78 ? -12.095 -6.257 -16.821 1.00 55.50 78 GLY A O 1
ATOM 624 N N . SER A 1 79 ? -11.742 -7.684 -15.130 1.00 54.66 79 SER A N 1
ATOM 625 C CA . SER A 1 79 ? -11.467 -6.632 -14.151 1.00 54.66 79 SER A CA 1
ATOM 626 C C . SER A 1 79 ? -10.290 -5.734 -14.574 1.00 54.66 79 SER A C 1
ATOM 628 O O . SER A 1 79 ? -9.248 -6.199 -15.040 1.00 54.66 79 SER A O 1
ATOM 630 N N . LEU A 1 80 ? -10.458 -4.423 -14.356 1.00 53.91 80 LEU A N 1
ATOM 631 C CA . LEU A 1 80 ? -9.504 -3.320 -14.607 1.00 53.91 80 LEU A CA 1
ATOM 632 C C . LEU A 1 80 ? -8.172 -3.442 -13.824 1.00 53.91 80 LEU A C 1
ATOM 634 O O . LEU A 1 80 ? -7.393 -2.495 -13.723 1.00 53.91 80 LEU A O 1
ATOM 638 N N . SER A 1 81 ? -7.897 -4.594 -13.208 1.00 53.53 81 SER A N 1
ATOM 639 C CA . SER A 1 81 ? -6.718 -4.854 -12.381 1.00 53.53 81 SER A CA 1
ATOM 640 C C . SER A 1 81 ? -5.465 -5.227 -13.177 1.00 53.53 81 SER A C 1
ATOM 642 O O . SER A 1 81 ? -4.475 -5.636 -12.577 1.00 53.53 81 SER A O 1
ATOM 644 N N . LYS A 1 82 ? -5.500 -5.128 -14.512 1.00 52.66 82 LYS A N 1
ATOM 645 C CA . LYS A 1 82 ? -4.375 -5.472 -15.400 1.00 52.66 82 LYS A CA 1
ATOM 646 C C . LYS A 1 82 ? -3.829 -4.291 -16.207 1.00 52.66 82 LYS A C 1
ATOM 648 O O . LYS A 1 82 ? -2.889 -4.475 -16.972 1.00 52.66 82 LYS A O 1
ATOM 653 N N . ASP A 1 83 ? -4.378 -3.096 -16.009 1.00 64.62 83 ASP A N 1
ATOM 654 C CA . ASP A 1 83 ? -3.976 -1.913 -16.763 1.00 64.62 83 ASP A CA 1
ATOM 655 C C . ASP A 1 83 ? -2.856 -1.142 -16.063 1.00 64.62 83 ASP A C 1
ATOM 657 O O . ASP A 1 83 ? -2.799 -1.060 -14.835 1.00 64.62 83 ASP A O 1
ATOM 661 N N . ARG A 1 84 ? -1.982 -0.516 -16.860 1.00 65.25 84 ARG A N 1
ATOM 662 C CA . ARG A 1 84 ? -0.872 0.341 -16.400 1.00 65.25 84 ARG A CA 1
ATOM 663 C C . ARG A 1 84 ? -1.290 1.374 -15.355 1.00 65.25 84 ARG A C 1
ATOM 665 O O . ARG A 1 84 ? -0.553 1.644 -14.407 1.00 65.25 84 ARG A O 1
ATOM 672 N N . GLU A 1 85 ? -2.490 1.921 -15.522 1.00 77.19 85 GLU A N 1
ATOM 673 C CA . GLU A 1 85 ? -3.080 2.903 -14.615 1.00 77.19 85 GLU A CA 1
ATOM 674 C C . GLU A 1 85 ? -3.253 2.342 -13.193 1.00 77.19 85 GLU A C 1
ATOM 676 O O . GLU A 1 85 ? -3.083 3.071 -12.220 1.00 77.19 85 GLU A O 1
ATOM 681 N N . ASN A 1 86 ? -3.504 1.037 -13.053 1.00 80.62 86 ASN A N 1
ATOM 682 C CA . ASN A 1 86 ? -3.644 0.369 -11.762 1.00 80.62 86 ASN A CA 1
ATOM 683 C C . ASN A 1 86 ? -2.304 0.298 -11.011 1.00 80.62 86 ASN A C 1
ATOM 685 O O . ASN A 1 86 ? -2.241 0.615 -9.822 1.00 80.62 86 ASN A O 1
ATOM 689 N N . THR A 1 87 ? -1.217 -0.044 -11.713 1.00 85.19 87 THR A N 1
ATOM 690 C CA . THR A 1 87 ? 0.136 -0.114 -11.137 1.00 85.19 87 THR A CA 1
ATOM 691 C C . THR A 1 87 ? 0.600 1.254 -10.635 1.00 85.19 87 THR A C 1
ATOM 693 O O . THR A 1 87 ? 1.076 1.381 -9.504 1.00 85.19 87 THR A O 1
ATOM 696 N N . GLU A 1 88 ? 0.440 2.294 -11.456 1.00 89.25 88 GLU A N 1
ATOM 697 C CA . GLU A 1 88 ? 0.800 3.666 -11.082 1.00 89.25 88 GLU A CA 1
ATOM 698 C C . GLU A 1 88 ? -0.081 4.182 -9.934 1.00 89.25 88 GLU A C 1
ATOM 700 O O . GLU A 1 88 ? 0.440 4.733 -8.961 1.00 89.25 88 GLU A O 1
ATOM 705 N N . ALA A 1 89 ? -1.392 3.917 -9.976 1.00 90.56 89 ALA A N 1
ATOM 706 C CA . ALA A 1 89 ? -2.302 4.263 -8.888 1.00 90.56 89 ALA A CA 1
ATOM 707 C C . ALA A 1 89 ? -1.954 3.548 -7.577 1.00 90.56 89 ALA A C 1
ATOM 709 O O . ALA A 1 89 ? -2.125 4.111 -6.499 1.00 90.56 89 ALA A O 1
ATOM 710 N N . PHE A 1 90 ? -1.439 2.320 -7.640 1.00 91.56 90 PHE A N 1
ATOM 711 C CA . PHE A 1 90 ? -1.015 1.588 -6.452 1.00 91.56 90 PHE A CA 1
ATOM 712 C C . PHE A 1 90 ? 0.257 2.167 -5.823 1.00 91.56 90 PHE A C 1
ATOM 714 O O . PHE A 1 90 ? 0.372 2.201 -4.592 1.00 91.56 90 PHE A O 1
ATOM 721 N N . ILE A 1 91 ? 1.199 2.643 -6.645 1.00 94.44 91 ILE A N 1
ATOM 722 C CA . ILE A 1 91 ? 2.388 3.374 -6.182 1.00 94.44 91 ILE A CA 1
ATOM 723 C C . ILE A 1 91 ? 1.959 4.658 -5.466 1.00 94.44 91 ILE A C 1
ATOM 725 O O . ILE A 1 91 ? 2.414 4.901 -4.346 1.00 94.44 91 ILE A O 1
ATOM 729 N N . ASP A 1 92 ? 1.070 5.443 -6.078 1.00 93.69 92 ASP A N 1
ATOM 730 C CA . ASP A 1 92 ? 0.535 6.675 -5.488 1.00 93.69 92 ASP A CA 1
ATOM 731 C C . ASP A 1 92 ? -0.188 6.394 -4.161 1.00 93.69 92 ASP A C 1
ATOM 733 O O . ASP A 1 92 ? 0.186 6.920 -3.112 1.00 93.69 92 ASP A O 1
ATOM 737 N N . PHE A 1 93 ? -1.128 5.446 -4.170 1.00 93.94 93 PHE A N 1
ATOM 738 C CA . PHE A 1 93 ? -1.866 5.005 -2.988 1.00 93.94 93 PHE A CA 1
ATOM 739 C C . PHE A 1 93 ? -0.941 4.573 -1.839 1.00 93.94 93 PHE A C 1
ATOM 741 O O . PHE A 1 93 ? -1.106 5.016 -0.699 1.00 93.94 93 PHE A O 1
ATOM 748 N N . THR A 1 94 ? 0.059 3.734 -2.126 1.00 94.62 94 THR A N 1
ATOM 749 C CA . THR A 1 94 ? 0.986 3.233 -1.099 1.00 94.62 94 THR A CA 1
ATOM 750 C C . THR A 1 94 ? 1.889 4.349 -0.569 1.00 94.62 94 THR A C 1
ATOM 752 O O . THR A 1 94 ? 2.174 4.385 0.629 1.00 94.62 94 THR A O 1
ATOM 755 N N . THR A 1 95 ? 2.310 5.283 -1.430 1.00 95.31 95 THR A N 1
ATOM 756 C CA . THR A 1 95 ? 3.080 6.472 -1.029 1.00 95.31 95 THR A CA 1
ATOM 757 C C . THR A 1 95 ? 2.257 7.342 -0.084 1.00 95.31 95 THR A C 1
ATOM 759 O O . THR A 1 95 ? 2.719 7.668 1.007 1.00 95.31 95 THR A O 1
ATOM 762 N N . ARG A 1 96 ? 0.993 7.606 -0.429 1.00 94.88 96 ARG A N 1
ATOM 763 C CA . ARG A 1 96 ? 0.080 8.401 0.397 1.00 94.88 96 ARG A CA 1
ATOM 764 C C . ARG A 1 96 ? -0.170 7.756 1.762 1.00 94.88 96 ARG A C 1
ATOM 766 O O . ARG A 1 96 ? -0.148 8.447 2.778 1.00 94.88 96 ARG A O 1
ATOM 773 N N . MET A 1 97 ? -0.354 6.432 1.824 1.00 94.88 97 MET A N 1
ATOM 774 C CA . MET A 1 97 ? -0.437 5.707 3.103 1.00 94.88 97 MET A CA 1
ATOM 775 C C . MET A 1 97 ? 0.844 5.848 3.929 1.00 94.88 97 MET A C 1
ATOM 777 O O . MET A 1 97 ? 0.772 6.018 5.144 1.00 94.88 97 MET A O 1
ATOM 781 N N . LEU A 1 98 ? 2.013 5.760 3.286 1.00 95.12 98 LEU A N 1
ATOM 782 C CA . LEU A 1 98 ? 3.303 5.861 3.964 1.00 95.12 98 LEU A CA 1
ATOM 783 C C . LEU A 1 98 ? 3.499 7.246 4.591 1.00 95.12 98 LEU A C 1
ATOM 785 O O . LEU A 1 98 ? 3.947 7.324 5.731 1.00 95.12 98 LEU A O 1
ATOM 789 N N . GLU A 1 99 ? 3.122 8.308 3.880 1.00 95.06 99 GLU A N 1
ATOM 790 C CA . GLU A 1 99 ? 3.188 9.697 4.358 1.00 95.06 99 GLU A CA 1
ATOM 791 C C . GLU A 1 99 ? 2.277 9.964 5.563 1.00 95.06 99 GLU A C 1
ATOM 793 O O . GLU A 1 99 ? 2.617 10.769 6.425 1.00 95.06 99 GLU A O 1
ATOM 798 N N . HIS A 1 100 ? 1.138 9.272 5.647 1.00 93.94 100 HIS A N 1
ATOM 799 C CA . HIS A 1 100 ? 0.157 9.439 6.725 1.00 93.94 100 HIS A CA 1
ATOM 800 C C . HIS A 1 100 ? 0.321 8.422 7.867 1.00 93.94 100 HIS A C 1
ATOM 802 O O . HIS A 1 100 ? -0.427 8.464 8.844 1.00 93.94 100 HIS A O 1
ATOM 808 N N . SER A 1 101 ? 1.244 7.465 7.749 1.00 94.06 101 SER A N 1
ATOM 809 C CA . SER A 1 101 ? 1.444 6.427 8.761 1.00 94.06 101 SER A CA 1
ATOM 810 C C . SER A 1 101 ? 2.409 6.905 9.838 1.00 94.06 101 SER A C 1
ATOM 812 O O . SER A 1 101 ? 3.568 7.185 9.552 1.00 94.06 101 SER A O 1
ATOM 814 N N . GLU A 1 102 ? 1.980 6.887 11.097 1.00 92.56 102 GLU A N 1
ATOM 815 C CA . GLU A 1 102 ? 2.842 7.194 12.251 1.00 92.56 102 GLU A CA 1
ATOM 816 C C . GLU A 1 102 ? 3.549 5.947 12.823 1.00 92.56 102 GLU A C 1
ATOM 818 O O . GLU A 1 102 ? 4.547 6.056 13.531 1.00 92.56 102 GLU A O 1
ATOM 823 N N . ASP A 1 103 ? 3.056 4.744 12.511 1.00 92.25 103 ASP A N 1
ATOM 824 C CA . ASP A 1 103 ? 3.593 3.480 13.029 1.00 92.25 103 ASP A CA 1
ATOM 825 C C . ASP A 1 103 ? 4.797 3.001 12.197 1.00 92.25 103 ASP A C 1
ATOM 827 O O . ASP A 1 103 ? 4.664 2.700 11.008 1.00 92.25 103 ASP A O 1
ATOM 831 N N . LEU A 1 104 ? 5.975 2.889 12.826 1.00 90.94 104 LEU A N 1
ATOM 832 C CA . LEU A 1 104 ? 7.226 2.471 12.176 1.00 90.94 104 LEU A CA 1
ATOM 833 C C . LEU A 1 104 ? 7.172 1.052 11.585 1.00 90.94 104 LEU A C 1
ATOM 835 O O . LEU A 1 104 ? 7.776 0.792 10.540 1.00 90.94 104 LEU A O 1
ATOM 839 N N . GLY A 1 105 ? 6.459 0.128 12.232 1.00 90.56 105 GLY A N 1
ATOM 840 C CA . GLY A 1 105 ? 6.272 -1.233 11.733 1.00 90.56 105 GLY A CA 1
ATOM 841 C C . GLY A 1 105 ? 5.433 -1.237 10.457 1.00 90.56 105 GLY A C 1
ATOM 842 O O . GLY A 1 105 ? 5.789 -1.890 9.472 1.00 90.56 105 GLY A O 1
ATOM 843 N N . ILE A 1 106 ? 4.372 -0.431 10.437 1.00 93.62 106 ILE A N 1
ATOM 844 C CA . ILE A 1 106 ? 3.526 -0.244 9.254 1.00 93.62 106 ILE A CA 1
ATOM 845 C C . ILE A 1 106 ? 4.281 0.484 8.143 1.00 93.62 106 ILE A C 1
ATOM 847 O O . ILE A 1 106 ? 4.233 0.040 6.998 1.00 93.62 106 ILE A O 1
ATOM 851 N N . GLN A 1 107 ? 5.049 1.529 8.462 1.00 94.62 107 GLN A N 1
ATOM 852 C CA . GLN A 1 107 ? 5.900 2.218 7.490 1.00 94.62 107 GLN A CA 1
ATOM 853 C C . GLN A 1 107 ? 6.897 1.258 6.830 1.00 94.62 107 GLN A C 1
ATOM 855 O O . GLN A 1 107 ? 7.087 1.307 5.617 1.00 94.62 107 GLN A O 1
ATOM 860 N N . SER A 1 108 ? 7.529 0.368 7.603 1.00 92.69 108 SER A N 1
ATOM 861 C CA . SER A 1 108 ? 8.437 -0.651 7.062 1.00 92.69 108 SER A CA 1
ATOM 862 C C . SER A 1 108 ? 7.716 -1.581 6.079 1.00 92.69 108 SER A C 1
ATOM 864 O O . SER A 1 108 ? 8.184 -1.797 4.957 1.00 92.69 108 SER A O 1
ATOM 866 N N . GLY A 1 109 ? 6.525 -2.061 6.449 1.00 92.62 109 GLY A N 1
ATOM 867 C CA . GLY A 1 109 ? 5.688 -2.872 5.566 1.00 92.62 109 GLY A CA 1
ATOM 868 C C . GLY A 1 109 ? 5.268 -2.136 4.288 1.00 92.62 109 GLY A C 1
ATOM 869 O O . GLY A 1 109 ? 5.372 -2.694 3.195 1.00 92.62 109 GLY A O 1
ATOM 870 N N . LEU A 1 110 ? 4.874 -0.865 4.397 1.00 94.44 110 LEU A N 1
ATOM 871 C CA . LEU A 1 110 ? 4.512 -0.015 3.260 1.00 94.44 110 LEU A CA 1
ATOM 872 C C . LEU A 1 110 ? 5.700 0.255 2.334 1.00 94.44 110 LEU A C 1
ATOM 874 O O . LEU A 1 110 ? 5.539 0.167 1.122 1.00 94.44 110 LEU A O 1
ATOM 878 N N . LYS A 1 111 ? 6.905 0.500 2.862 1.00 94.69 111 LYS A N 1
ATOM 879 C CA . LYS A 1 111 ? 8.124 0.6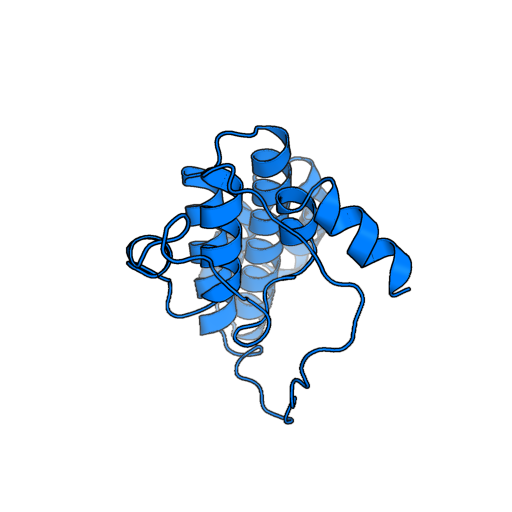59 2.046 1.00 94.69 111 LYS A CA 1
ATOM 880 C C . LYS A 1 111 ? 8.452 -0.610 1.257 1.00 94.69 111 LYS A C 1
ATOM 882 O O . LYS A 1 111 ? 8.788 -0.531 0.077 1.00 94.69 111 LYS A O 1
ATOM 887 N N . ASN A 1 112 ? 8.304 -1.782 1.878 1.00 92.38 112 ASN A N 1
ATOM 888 C CA . ASN A 1 112 ? 8.484 -3.064 1.192 1.00 92.38 112 ASN A CA 1
ATOM 889 C C . ASN A 1 112 ? 7.462 -3.237 0.061 1.00 92.38 112 ASN A C 1
ATOM 891 O O . ASN A 1 112 ? 7.832 -3.571 -1.064 1.00 92.38 112 ASN A O 1
ATOM 895 N N . ARG A 1 113 ? 6.184 -2.958 0.348 1.00 92.00 113 ARG A N 1
ATOM 896 C CA . ARG A 1 113 ? 5.086 -3.018 -0.627 1.00 92.00 113 ARG A CA 1
ATOM 897 C C . ARG A 1 113 ? 5.299 -2.039 -1.783 1.00 92.00 113 ARG A C 1
ATOM 899 O O . ARG A 1 113 ? 5.124 -2.416 -2.937 1.00 92.00 113 ARG A O 1
ATOM 906 N N . LEU A 1 114 ? 5.751 -0.824 -1.481 1.00 94.88 114 LEU A N 1
ATOM 907 C CA . LEU A 1 114 ? 6.060 0.212 -2.461 1.00 94.88 114 LEU A CA 1
ATOM 908 C C . LEU A 1 114 ? 7.217 -0.199 -3.377 1.00 94.88 114 LEU A C 1
ATOM 910 O O . LEU A 1 114 ? 7.131 -0.027 -4.588 1.00 94.88 114 LEU A O 1
ATOM 914 N N . GLY A 1 115 ? 8.287 -0.789 -2.839 1.00 95.00 115 GLY A N 1
ATOM 915 C CA . GLY A 1 115 ? 9.376 -1.275 -3.686 1.00 95.00 115 GLY A CA 1
ATOM 916 C C . GLY A 1 115 ? 8.976 -2.464 -4.564 1.00 95.00 115 GLY A C 1
ATOM 917 O O . GLY A 1 115 ? 9.378 -2.515 -5.722 1.00 95.00 115 GLY A O 1
ATOM 918 N N . ALA A 1 116 ? 8.116 -3.366 -4.078 1.00 92.62 116 ALA A N 1
ATOM 919 C CA . ALA A 1 116 ? 7.530 -4.413 -4.918 1.00 92.62 116 ALA A CA 1
ATOM 920 C C . ALA A 1 116 ? 6.655 -3.831 -6.046 1.00 92.62 116 ALA A C 1
ATOM 922 O O . ALA A 1 116 ? 6.749 -4.288 -7.183 1.00 92.62 116 ALA A O 1
ATOM 923 N N . ALA A 1 117 ? 5.868 -2.789 -5.758 1.00 93.00 117 ALA A N 1
ATOM 924 C CA . ALA A 1 117 ? 5.085 -2.072 -6.764 1.00 93.00 117 ALA A CA 1
ATOM 925 C C . ALA A 1 117 ? 5.975 -1.414 -7.828 1.00 93.00 117 ALA A C 1
ATOM 927 O O . ALA A 1 117 ? 5.720 -1.546 -9.022 1.00 93.00 117 ALA A O 1
ATOM 928 N N . TYR A 1 118 ? 7.063 -0.763 -7.407 1.00 95.94 118 TYR A N 1
ATOM 929 C CA . TYR A 1 118 ? 8.051 -0.209 -8.329 1.00 95.94 118 TYR A CA 1
ATOM 930 C C . TYR A 1 118 ? 8.712 -1.289 -9.190 1.00 95.94 118 TYR A C 1
ATOM 932 O O . TYR A 1 118 ? 8.910 -1.075 -10.380 1.00 95.94 118 TYR A O 1
ATOM 940 N N . HIS A 1 119 ? 9.020 -2.462 -8.636 1.00 95.62 119 HIS A N 1
ATOM 941 C CA . HIS A 1 119 ? 9.556 -3.560 -9.438 1.00 95.62 119 HIS A CA 1
ATOM 942 C C . HIS A 1 119 ? 8.550 -4.049 -10.494 1.00 95.62 119 HIS A C 1
ATOM 944 O O . HIS A 1 119 ? 8.925 -4.213 -11.651 1.00 95.62 119 HIS A O 1
ATOM 950 N N . ALA A 1 120 ? 7.272 -4.201 -10.132 1.00 92.81 120 ALA A N 1
ATOM 951 C CA . ALA A 1 120 ? 6.219 -4.559 -11.086 1.00 92.81 120 ALA A CA 1
ATOM 952 C C . ALA A 1 120 ? 6.067 -3.508 -12.202 1.00 92.81 120 ALA A C 1
ATOM 954 O O . ALA A 1 120 ? 5.981 -3.859 -13.376 1.00 92.81 120 ALA A O 1
ATOM 955 N N . ALA A 1 121 ? 6.122 -2.216 -11.857 1.00 93.94 121 ALA A N 1
ATOM 956 C CA . ALA A 1 121 ? 6.108 -1.129 -12.837 1.00 93.94 121 ALA A CA 1
ATOM 957 C C . ALA A 1 121 ? 7.339 -1.148 -13.761 1.00 93.94 121 ALA A C 1
ATOM 959 O O . ALA A 1 121 ? 7.235 -0.811 -14.940 1.00 93.94 121 ALA A O 1
ATOM 960 N N . ALA A 1 122 ? 8.506 -1.545 -13.241 1.00 95.56 122 ALA A N 1
ATOM 961 C CA . ALA A 1 122 ? 9.722 -1.692 -14.034 1.00 95.56 122 ALA A CA 1
ATOM 962 C C . ALA A 1 122 ? 9.606 -2.831 -15.057 1.00 95.56 122 ALA A C 1
ATOM 964 O O . ALA A 1 122 ? 9.988 -2.643 -16.211 1.00 95.56 122 ALA A O 1
ATOM 965 N N . ASP A 1 123 ? 9.063 -3.980 -14.643 1.00 93.88 123 ASP A N 1
ATOM 966 C CA . ASP A 1 123 ? 8.810 -5.128 -15.521 1.00 93.88 123 ASP A CA 1
ATOM 967 C C . ASP A 1 123 ? 7.798 -4.783 -16.619 1.00 93.88 123 ASP A C 1
ATOM 969 O O . ASP A 1 123 ? 8.075 -4.974 -17.801 1.00 93.88 123 ASP A O 1
ATOM 973 N N . GLN A 1 124 ? 6.681 -4.150 -16.251 1.00 92.62 124 GLN A N 1
ATOM 974 C CA . GLN A 1 124 ? 5.689 -3.679 -17.214 1.00 92.62 124 GLN A CA 1
ATOM 975 C C . GLN A 1 124 ? 6.290 -2.691 -18.229 1.00 92.62 124 GLN A C 1
ATOM 977 O O . GLN A 1 124 ? 6.128 -2.866 -19.435 1.00 92.62 124 GLN A O 1
ATOM 982 N N . ALA A 1 125 ? 7.036 -1.680 -17.769 1.00 93.69 125 ALA A N 1
ATOM 983 C CA . ALA A 1 125 ? 7.675 -0.713 -18.662 1.00 93.69 125 ALA A CA 1
ATOM 984 C C . ALA A 1 125 ? 8.700 -1.371 -19.604 1.00 93.69 125 ALA A C 1
ATOM 986 O O . ALA A 1 125 ? 8.870 -0.927 -20.739 1.00 93.69 125 ALA A O 1
ATOM 987 N N . LEU A 1 126 ? 9.379 -2.433 -19.158 1.00 94.50 126 LEU A N 1
ATOM 988 C CA . LEU A 1 126 ? 10.287 -3.201 -20.006 1.00 94.50 126 LEU A CA 1
ATOM 989 C C . LEU A 1 126 ? 9.527 -3.989 -21.083 1.00 94.50 126 LEU A C 1
ATOM 991 O O . LEU A 1 126 ? 9.949 -3.976 -22.238 1.00 94.50 126 LEU A O 1
ATOM 995 N N . GLN A 1 127 ? 8.402 -4.619 -20.728 1.00 92.25 127 GLN A N 1
ATOM 996 C CA . GLN A 1 127 ? 7.517 -5.316 -21.672 1.00 92.25 127 GLN A CA 1
ATOM 997 C C . GLN A 1 127 ? 6.918 -4.359 -22.718 1.00 92.25 127 GLN A C 1
ATOM 999 O O . GLN A 1 127 ? 6.766 -4.734 -23.878 1.00 92.25 127 GLN A O 1
ATOM 1004 N N . GLU A 1 128 ? 6.657 -3.105 -22.338 1.00 92.62 128 GLU A N 1
ATOM 1005 C CA . GLU A 1 128 ? 6.220 -2.021 -23.235 1.00 92.62 128 GLU A CA 1
ATOM 1006 C C . GLU A 1 128 ? 7.371 -1.433 -24.092 1.00 92.62 128 GLU A C 1
ATOM 1008 O O . GLU A 1 128 ? 7.142 -0.571 -24.938 1.00 92.62 128 GLU A O 1
ATOM 1013 N N . GLY A 1 129 ? 8.622 -1.880 -23.904 1.00 94.75 129 GLY A N 1
ATOM 1014 C CA . GLY A 1 129 ? 9.802 -1.382 -24.628 1.00 94.75 129 GLY A CA 1
ATOM 1015 C C . GLY A 1 129 ? 10.355 -0.044 -24.114 1.00 94.75 129 GLY A C 1
ATOM 1016 O O . GLY A 1 129 ? 11.324 0.495 -24.656 1.00 94.75 129 GLY A O 1
ATOM 1017 N N . GLU A 1 130 ? 9.802 0.494 -23.029 1.00 95.12 130 GLU A N 1
ATOM 1018 C CA . GLU A 1 130 ? 10.156 1.793 -22.460 1.00 95.12 130 GLU A CA 1
ATOM 1019 C C . GLU A 1 130 ? 11.340 1.701 -21.474 1.00 95.12 130 GLU A C 1
ATOM 1021 O O . GLU A 1 130 ? 11.233 2.008 -20.282 1.00 95.12 130 GLU A O 1
ATOM 1026 N N . LYS A 1 131 ? 12.528 1.328 -21.975 1.00 94.94 131 LYS A N 1
ATOM 1027 C CA . LYS A 1 131 ? 13.735 1.077 -21.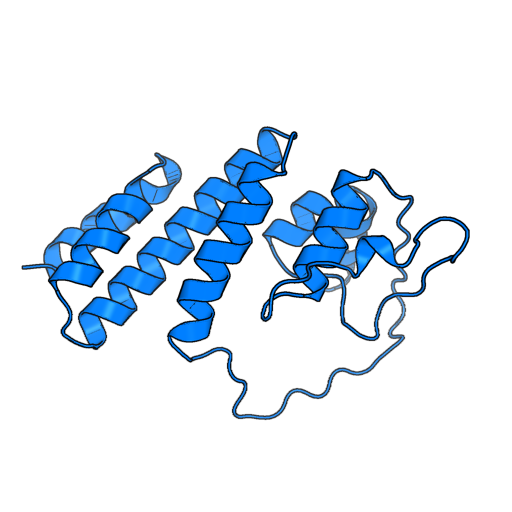151 1.00 94.94 131 LYS A CA 1
ATOM 1028 C C . LYS A 1 131 ? 14.076 2.190 -20.147 1.00 94.94 131 LYS A C 1
ATOM 1030 O O . LYS A 1 131 ? 14.506 1.905 -19.031 1.00 94.94 131 LYS A O 1
ATOM 1035 N N . ARG A 1 132 ? 13.885 3.466 -20.511 1.00 95.25 132 ARG A N 1
ATOM 1036 C CA . ARG A 1 132 ? 14.155 4.604 -19.605 1.00 95.25 132 ARG A CA 1
ATOM 1037 C C . ARG A 1 132 ? 13.250 4.585 -18.370 1.00 95.25 132 ARG A C 1
ATOM 1039 O O . ARG A 1 132 ? 13.724 4.842 -17.265 1.00 95.25 132 ARG A O 1
ATOM 1046 N N . ARG A 1 133 ? 11.963 4.271 -18.546 1.00 94.69 133 ARG A N 1
ATOM 1047 C CA . ARG A 1 133 ? 11.003 4.170 -17.437 1.00 94.69 133 ARG A CA 1
ATOM 1048 C C . ARG A 1 133 ? 11.226 2.906 -16.619 1.00 94.69 133 ARG A C 1
ATOM 1050 O O . ARG A 1 133 ? 11.188 2.982 -15.394 1.00 94.69 133 ARG A O 1
ATOM 1057 N N . ALA A 1 134 ? 11.575 1.800 -17.273 1.00 96.06 134 ALA A N 1
ATOM 1058 C CA . ALA A 1 134 ? 11.978 0.579 -16.582 1.00 96.06 134 ALA A CA 1
ATOM 1059 C C . ALA A 1 134 ? 13.159 0.833 -15.621 1.00 96.06 134 ALA A C 1
ATOM 1061 O O . ALA A 1 134 ? 13.091 0.459 -14.451 1.00 96.06 134 ALA A O 1
ATOM 1062 N N . TRP A 1 135 ? 14.188 1.572 -16.059 1.00 96.31 135 TRP A N 1
ATOM 1063 C CA . TRP A 1 135 ? 15.293 2.007 -15.192 1.00 96.31 135 TRP A CA 1
ATOM 1064 C C . TRP A 1 135 ? 14.837 2.881 -14.020 1.00 96.31 135 TRP A C 1
ATOM 1066 O O . TRP A 1 135 ? 15.237 2.635 -12.881 1.00 96.31 135 TRP A O 1
ATOM 1076 N N . TYR A 1 136 ? 13.997 3.887 -14.280 1.00 95.62 136 TYR A N 1
ATOM 1077 C CA . TYR A 1 136 ? 13.480 4.783 -13.241 1.00 95.62 136 TYR A CA 1
ATOM 1078 C C . TYR A 1 136 ? 12.775 4.014 -12.115 1.00 95.62 136 TYR A C 1
ATOM 1080 O O . TYR A 1 136 ? 13.060 4.237 -10.935 1.00 95.62 136 TYR A O 1
ATOM 1088 N N . TYR A 1 137 ? 11.879 3.093 -12.470 1.00 96.12 137 TYR A N 1
ATOM 1089 C CA . TYR A 1 137 ? 11.153 2.297 -11.489 1.00 96.12 137 TYR A CA 1
ATOM 1090 C C . TYR A 1 137 ? 12.055 1.265 -10.805 1.00 96.12 137 TYR A C 1
ATOM 1092 O O . TYR A 1 137 ? 11.987 1.113 -9.585 1.00 96.12 137 TYR A O 1
ATOM 1100 N N . HIS A 1 138 ? 12.964 0.619 -11.543 1.00 96.31 138 HIS A N 1
ATOM 1101 C CA . HIS A 1 138 ? 13.895 -0.357 -10.975 1.00 96.31 138 HIS A CA 1
ATOM 1102 C C . HIS A 1 138 ? 14.762 0.251 -9.871 1.00 96.31 138 HIS A C 1
ATOM 1104 O O . HIS A 1 138 ? 14.823 -0.296 -8.772 1.00 96.31 138 HIS A O 1
ATOM 1110 N N . LEU A 1 139 ? 15.356 1.425 -10.101 1.00 94.88 139 LEU A N 1
ATOM 1111 C CA . LEU A 1 139 ? 16.171 2.096 -9.083 1.00 94.88 139 LEU A CA 1
ATOM 1112 C C . LEU A 1 139 ? 15.365 2.409 -7.813 1.00 94.88 139 LEU A C 1
ATOM 1114 O O . LEU A 1 139 ? 15.855 2.203 -6.706 1.00 94.88 139 LEU A O 1
ATOM 1118 N N . ARG A 1 140 ? 14.105 2.835 -7.958 1.00 95.12 140 ARG A N 1
ATOM 1119 C CA . ARG A 1 140 ? 13.209 3.102 -6.819 1.00 95.12 140 ARG A CA 1
ATOM 1120 C C . ARG A 1 140 ? 12.772 1.840 -6.086 1.00 95.12 140 ARG A C 1
ATOM 1122 O O . ARG A 1 140 ? 12.530 1.897 -4.880 1.00 95.12 140 ARG A O 1
ATOM 1129 N N . SER A 1 141 ? 12.703 0.704 -6.778 1.00 95.31 141 SER A N 1
ATOM 1130 C CA . SER A 1 141 ? 12.394 -0.583 -6.150 1.00 95.31 141 SER A CA 1
ATOM 1131 C C . SER A 1 141 ? 13.450 -0.989 -5.117 1.00 95.31 141 SER A C 1
ATOM 1133 O O . SER A 1 141 ? 13.114 -1.597 -4.106 1.00 95.31 141 SER A O 1
ATOM 1135 N N . LEU A 1 142 ? 14.706 -0.567 -5.303 1.00 92.88 142 LEU A N 1
ATOM 1136 C CA . LEU A 1 142 ? 15.854 -0.928 -4.464 1.00 92.88 142 LEU A CA 1
ATOM 1137 C C . LEU A 1 142 ? 16.019 -0.051 -3.208 1.00 92.88 142 LEU A C 1
ATOM 1139 O O . LEU A 1 142 ? 17.005 -0.193 -2.490 1.00 92.88 142 LEU A O 1
ATOM 1143 N N . ASN A 1 143 ? 15.061 0.830 -2.903 1.00 85.12 143 ASN A N 1
ATOM 1144 C CA . ASN A 1 143 ? 15.150 1.784 -1.787 1.00 85.12 143 ASN A CA 1
ATOM 1145 C C . ASN A 1 143 ? 15.134 1.155 -0.376 1.00 85.12 143 ASN A C 1
ATOM 1147 O O . ASN A 1 143 ? 15.265 1.874 0.616 1.00 85.12 143 ASN A O 1
ATOM 1151 N N . THR A 1 144 ? 14.979 -0.165 -0.247 1.00 82.62 144 THR A N 1
ATOM 1152 C CA . THR A 1 144 ? 15.098 -0.882 1.031 1.00 82.62 144 THR A CA 1
ATOM 1153 C C . THR A 1 144 ? 15.890 -2.174 0.870 1.00 82.62 144 THR A C 1
ATOM 1155 O O . THR A 1 144 ? 15.832 -2.834 -0.166 1.00 82.62 144 THR A O 1
ATOM 1158 N N . PHE A 1 145 ? 16.587 -2.585 1.935 1.00 82.44 145 PHE A N 1
ATOM 1159 C CA . PHE A 1 145 ? 17.417 -3.798 1.941 1.00 82.44 145 PHE A CA 1
ATOM 1160 C C . PHE A 1 145 ? 16.630 -5.069 1.572 1.00 82.44 145 PHE A C 1
ATOM 1162 O O . PHE A 1 145 ? 17.094 -5.910 0.808 1.00 82.44 145 PHE A O 1
ATOM 1169 N N . SER A 1 146 ? 15.390 -5.174 2.053 1.00 81.69 146 SER A N 1
ATOM 1170 C CA . SER A 1 146 ? 14.428 -6.238 1.724 1.00 81.69 146 SER A CA 1
ATOM 1171 C C . SER A 1 146 ? 14.136 -6.386 0.224 1.00 81.69 146 SER A C 1
ATOM 1173 O O . SER A 1 146 ? 13.719 -7.458 -0.221 1.00 81.69 146 SER A O 1
ATOM 1175 N N . ASN A 1 147 ? 14.362 -5.335 -0.565 1.00 87.50 147 ASN A N 1
ATOM 1176 C CA . ASN A 1 147 ? 14.084 -5.306 -1.995 1.00 87.50 147 ASN A CA 1
ATOM 1177 C C . ASN A 1 147 ? 15.323 -5.556 -2.861 1.00 87.50 147 ASN A C 1
ATOM 1179 O O . ASN A 1 147 ? 15.206 -5.651 -4.080 1.00 87.50 147 ASN A O 1
ATOM 1183 N N . PHE A 1 148 ? 16.498 -5.787 -2.266 1.00 90.31 148 PHE A N 1
ATOM 1184 C CA . PHE A 1 148 ? 17.694 -6.202 -3.012 1.00 90.31 148 PHE A CA 1
ATOM 1185 C C . PHE A 1 148 ? 17.531 -7.546 -3.728 1.00 90.31 148 PHE A C 1
ATOM 1187 O O . PHE A 1 148 ? 18.259 -7.831 -4.676 1.00 90.31 148 PHE A O 1
ATOM 1194 N N . LYS A 1 149 ? 16.511 -8.332 -3.369 1.00 92.06 149 LYS A N 1
ATOM 1195 C CA . LYS A 1 149 ? 16.065 -9.493 -4.151 1.00 92.06 149 LYS A CA 1
ATOM 1196 C C . LYS A 1 149 ? 15.752 -9.163 -5.619 1.00 92.06 149 LYS A C 1
ATOM 1198 O O . LYS A 1 149 ? 15.786 -10.064 -6.449 1.00 92.06 149 LYS A O 1
ATOM 1203 N N . PHE A 1 150 ? 15.479 -7.896 -5.949 1.00 93.06 150 PHE A N 1
ATOM 1204 C CA . PHE A 1 150 ? 15.239 -7.435 -7.316 1.00 93.06 150 PHE A CA 1
ATOM 1205 C C . PHE A 1 150 ? 16.519 -7.041 -8.069 1.00 93.06 150 PHE A C 1
ATOM 1207 O O . PHE A 1 150 ? 16.460 -6.857 -9.278 1.00 93.06 150 PHE A O 1
ATOM 1214 N N . LEU A 1 151 ? 17.695 -6.976 -7.428 1.00 93.00 151 LEU A N 1
ATOM 1215 C CA . LEU A 1 151 ? 18.968 -6.667 -8.104 1.00 93.00 151 LEU A CA 1
ATOM 1216 C C . LEU A 1 151 ? 19.242 -7.517 -9.356 1.00 93.00 151 LEU A C 1
ATOM 1218 O O . LEU A 1 151 ? 19.707 -6.947 -10.348 1.00 93.00 151 LEU A O 1
ATOM 1222 N N . PRO A 1 152 ? 18.927 -8.830 -9.391 1.00 95.12 152 PRO A N 1
ATOM 1223 C CA . PRO A 1 152 ? 19.136 -9.627 -10.591 1.00 95.12 152 PRO A CA 1
ATOM 1224 C C . PRO A 1 152 ? 18.328 -9.142 -11.804 1.00 95.12 152 PRO A C 1
ATOM 1226 O O . PRO A 1 152 ? 18.705 -9.489 -12.918 1.00 95.12 152 PRO A O 1
ATOM 1229 N N . PHE A 1 153 ? 17.261 -8.350 -11.626 1.00 94.19 153 PHE A N 1
ATOM 1230 C CA . PHE A 1 153 ? 16.481 -7.758 -12.721 1.00 94.19 153 PHE A CA 1
ATOM 1231 C C . PHE A 1 153 ? 17.296 -6.771 -13.569 1.00 94.19 153 PHE A C 1
ATOM 1233 O O . PHE A 1 153 ? 17.035 -6.621 -14.757 1.00 94.19 153 PHE A O 1
ATOM 1240 N N . THR A 1 154 ? 18.348 -6.176 -12.996 1.00 93.75 154 THR A N 1
ATOM 1241 C CA . THR A 1 154 ? 19.244 -5.224 -13.677 1.00 93.75 154 THR A CA 1
ATOM 1242 C C . THR A 1 154 ? 19.786 -5.767 -15.006 1.00 93.75 154 THR A C 1
ATOM 1244 O O . THR A 1 154 ? 19.988 -5.002 -15.943 1.00 93.75 154 THR A O 1
ATOM 1247 N N . ARG A 1 155 ? 19.962 -7.093 -15.130 1.00 94.06 155 ARG A N 1
ATOM 1248 C CA . ARG A 1 155 ? 20.454 -7.749 -16.355 1.00 94.06 155 ARG A CA 1
ATOM 1249 C C . ARG A 1 155 ? 19.527 -7.587 -17.566 1.00 94.06 155 ARG A C 1
ATOM 1251 O O . ARG A 1 155 ? 19.998 -7.672 -18.689 1.00 94.06 155 ARG A O 1
ATOM 1258 N N . TYR A 1 156 ? 18.229 -7.389 -17.337 1.00 91.44 156 TYR A N 1
ATOM 1259 C CA . TYR A 1 156 ? 17.224 -7.274 -18.396 1.00 91.44 156 TYR A CA 1
ATOM 1260 C C . TYR A 1 156 ? 17.071 -5.838 -18.916 1.00 91.44 156 TYR A C 1
ATOM 1262 O O . TYR A 1 156 ? 16.339 -5.602 -19.872 1.00 91.44 156 TYR A O 1
ATOM 1270 N N . LEU A 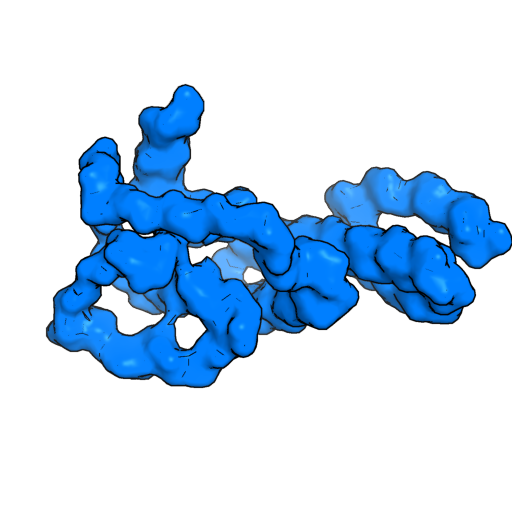1 157 ? 17.753 -4.872 -18.292 1.00 90.00 157 LEU A N 1
ATOM 1271 C CA . LEU A 1 157 ? 17.674 -3.455 -18.647 1.00 90.00 157 LEU A CA 1
ATOM 1272 C C . LEU A 1 157 ? 18.743 -3.002 -19.656 1.00 90.00 157 LEU A C 1
ATOM 1274 O O . LEU A 1 157 ? 18.776 -1.818 -20.011 1.00 90.00 157 LEU A O 1
ATOM 1278 N N . PHE A 1 158 ? 19.594 -3.926 -20.111 1.00 85.12 158 PHE A N 1
ATOM 1279 C CA . PHE A 1 158 ? 20.619 -3.708 -21.131 1.00 85.12 158 PHE A CA 1
ATOM 1280 C C . PHE A 1 158 ? 20.132 -4.225 -22.486 1.00 85.12 158 PHE A C 1
ATOM 1282 O O . PHE A 1 158 ? 19.650 -5.372 -22.560 1.00 85.12 158 PHE A O 1
#

Secondary structure (DSSP, 8-state):
--HHHHHHHHH-HHHHHHHS----TTS----TTTS-GGGGSS--SSSHHHHHHHHHHHTT-------S----PPP-S--STTSHHHHHHHHHHHHHHHHH---HHHHHHHHHHHHHHHHHHHHHHHHTT-HHHHHHHHHHHTSSGGGGGGGGGGGGG-